Protein AF-A0ABD5XPN7-F1 (afdb_monomer_lite)

Secondary structure (DSSP, 8-state):
-------------SS-GGGSPTT-------STTSSHHHHHHHHHHH-S-SEEEEEESSS-HHHHHHHHHHHH-S-SEEEEEESSHHHH-SS-PPP-SSEEE-S-TT-HHHHHHHHHHHHHHHS----S----S------------

Organism: NCBI:txid3031998

Radius of gyration: 17.03 Å; chains: 1; bounding box: 60×30×42 Å

pLDDT: mean 75.32, std 19.34, range [30.2, 94.88]

Sequence (145 aa):
MTGDAQYGSASRTPLRPEAVPAGTNVLIAGPGLTGKREVLLDLLGAAPDPAAMLVTTKHGVDRFREGFRDRYGDERSLQFVDCVSRQRSMAVARDTAAVSHVSGPGDLTGIGILASGQAVRLVPRRRAGPRRAGSPLAVDAVDVR

Foldseek 3Di:
DDDPPPPPDDQPQPDQLVVDAAPDADDQDDDPPPCSLVNVLSSQLNFPQLEAEEEDAPDFPVVSVVVNCVPRNDSGHYAYEGQDPQCPDPDDDDDDPRYDYDVHPVPVVSCVVVVVVVVVVRPPPDDDDDDDPDDHRHHYDDPDD

Structure (mmCIF, N/CA/C/O backbone):
data_AF-A0ABD5XPN7-F1
#
_entry.id   AF-A0ABD5XPN7-F1
#
loop_
_atom_site.group_PDB
_atom_site.id
_atom_site.type_symbol
_atom_site.label_atom_id
_atom_site.label_alt_id
_atom_site.label_comp_id
_atom_site.label_asym_id
_atom_site.label_entity_id
_atom_site.label_seq_id
_atom_site.pdbx_PDB_ins_code
_atom_site.Cartn_x
_atom_site.Cartn_y
_atom_site.Cartn_z
_atom_site.occupancy
_atom_site.B_iso_or_equiv
_atom_site.auth_seq_id
_atom_site.auth_comp_id
_atom_site.auth_asym_id
_atom_site.auth_atom_id
_atom_site.pdbx_PDB_model_num
ATOM 1 N N . MET A 1 1 ? -45.560 -6.817 -14.836 1.00 37.69 1 MET A N 1
ATOM 2 C CA . MET A 1 1 ? -44.309 -7.452 -15.299 1.00 37.69 1 MET A CA 1
ATOM 3 C C . MET A 1 1 ? -43.264 -6.344 -15.369 1.00 37.69 1 MET A C 1
ATOM 5 O O . MET A 1 1 ? -43.028 -5.803 -16.433 1.00 37.69 1 MET A O 1
ATOM 9 N N . THR A 1 2 ? -42.914 -5.704 -14.253 1.00 41.16 2 THR A N 1
ATOM 10 C CA . THR A 1 2 ? -42.070 -6.174 -13.134 1.00 41.16 2 THR A CA 1
ATOM 11 C C . THR A 1 2 ? -40.646 -6.454 -13.591 1.00 41.16 2 THR A C 1
ATOM 13 O O . THR A 1 2 ? -40.400 -7.464 -14.243 1.00 41.16 2 THR A O 1
ATOM 16 N N . GLY A 1 3 ? -39.736 -5.560 -13.211 1.00 34.19 3 GLY A N 1
ATOM 17 C CA . GLY A 1 3 ? -38.304 -5.708 -13.426 1.00 34.19 3 GLY A CA 1
ATOM 18 C C . GLY A 1 3 ? -37.521 -4.451 -13.065 1.00 34.19 3 GLY A C 1
ATOM 19 O O . GLY A 1 3 ? -36.686 -4.026 -13.853 1.00 34.19 3 GLY A O 1
ATOM 20 N N . ASP A 1 4 ? -37.802 -3.847 -11.905 1.00 30.20 4 ASP A N 1
ATOM 21 C CA . ASP A 1 4 ? -36.917 -2.847 -11.303 1.00 30.20 4 ASP A CA 1
ATOM 22 C C . ASP A 1 4 ? -35.580 -3.521 -10.980 1.00 30.20 4 ASP A C 1
ATOM 24 O O . ASP A 1 4 ? -35.457 -4.269 -10.006 1.00 30.20 4 ASP A O 1
ATOM 28 N N . ALA A 1 5 ? -34.567 -3.280 -11.809 1.00 35.56 5 ALA A N 1
ATOM 29 C CA . ALA A 1 5 ? -33.194 -3.623 -11.479 1.00 35.56 5 ALA A CA 1
ATOM 30 C C . ALA A 1 5 ? -32.711 -2.645 -10.402 1.00 35.56 5 ALA A C 1
ATOM 32 O O . ALA A 1 5 ? -32.126 -1.602 -10.690 1.00 35.56 5 ALA A O 1
ATOM 33 N N . GLN A 1 6 ? -32.989 -2.979 -9.142 1.00 38.41 6 GLN A N 1
ATOM 34 C CA . GLN A 1 6 ? -32.368 -2.341 -7.991 1.00 38.41 6 GLN A CA 1
ATOM 35 C C . GLN A 1 6 ? -30.848 -2.556 -8.064 1.00 38.41 6 GLN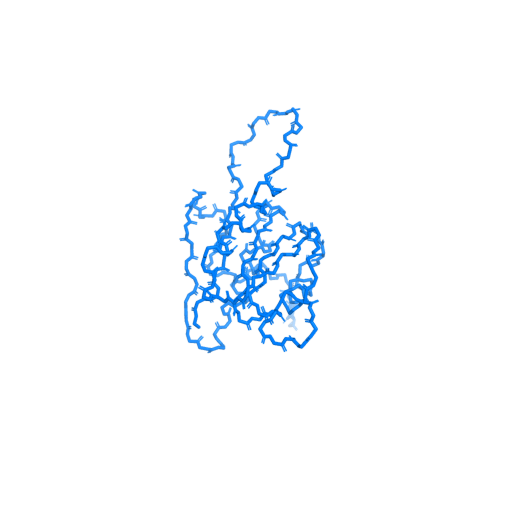 A C 1
ATOM 37 O O . GLN A 1 6 ? -30.319 -3.544 -7.561 1.00 38.41 6 GLN A O 1
ATOM 42 N N . TYR A 1 7 ? -30.122 -1.610 -8.658 1.00 37.97 7 TYR A N 1
ATOM 43 C CA . TYR A 1 7 ? -28.668 -1.482 -8.513 1.00 37.97 7 TYR A CA 1
ATOM 44 C C . TYR A 1 7 ? -28.329 -0.849 -7.154 1.00 37.97 7 TYR A C 1
ATOM 46 O O . TYR A 1 7 ? -27.625 0.148 -7.046 1.00 37.97 7 TYR A O 1
ATOM 54 N N . GLY A 1 8 ? -28.855 -1.436 -6.083 1.00 43.16 8 GLY A N 1
ATOM 55 C CA . GLY A 1 8 ? -28.336 -1.244 -4.737 1.00 43.16 8 GLY A CA 1
ATOM 56 C C . GLY A 1 8 ? -27.353 -2.369 -4.452 1.00 43.16 8 GLY A C 1
ATOM 57 O O . GLY A 1 8 ? -27.719 -3.330 -3.787 1.00 43.16 8 GLY A O 1
ATOM 58 N N . SER A 1 9 ? -26.134 -2.332 -4.997 1.00 44.41 9 SER A N 1
ATOM 59 C CA . SER A 1 9 ? -25.177 -3.410 -4.724 1.00 44.41 9 SER A CA 1
ATOM 60 C C . SER A 1 9 ? -24.257 -3.027 -3.574 1.00 44.41 9 SER A C 1
ATOM 62 O O . SER A 1 9 ? -23.273 -2.310 -3.763 1.00 44.41 9 SER A O 1
ATOM 64 N N . ALA A 1 10 ? -24.558 -3.561 -2.391 1.00 45.62 10 ALA A N 1
ATOM 65 C CA . ALA A 1 10 ? -23.551 -3.799 -1.368 1.00 45.62 10 ALA A CA 1
ATOM 66 C C . ALA A 1 10 ? -22.284 -4.393 -2.017 1.00 45.62 10 ALA A C 1
ATOM 68 O O . ALA A 1 10 ? -22.369 -5.217 -2.933 1.00 45.62 10 ALA A O 1
ATOM 69 N N . SER A 1 11 ? -21.119 -3.934 -1.569 1.00 50.28 11 SER A N 1
ATOM 70 C CA . SER A 1 11 ? -19.793 -4.360 -2.020 1.00 50.28 11 SER A CA 1
ATOM 71 C C . SER A 1 11 ? -19.716 -5.885 -2.194 1.00 50.28 11 SER A C 1
ATOM 73 O O . SER A 1 11 ? -19.881 -6.645 -1.243 1.00 50.28 11 SER A O 1
ATOM 75 N N . ARG A 1 12 ? -19.451 -6.349 -3.425 1.00 59.22 12 ARG A N 1
ATOM 76 C CA . ARG A 1 12 ? -19.258 -7.772 -3.786 1.00 59.22 12 ARG A CA 1
ATOM 77 C C . ARG A 1 12 ? -17.897 -8.314 -3.328 1.00 59.22 12 ARG A C 1
ATOM 79 O O . ARG A 1 12 ? -17.357 -9.235 -3.940 1.00 59.22 12 ARG A O 1
ATOM 86 N N . THR A 1 13 ? -17.326 -7.756 -2.269 1.00 67.19 13 THR A N 1
ATOM 87 C CA . THR A 1 13 ? -16.071 -8.250 -1.718 1.00 67.19 13 THR A CA 1
ATOM 88 C C . THR A 1 13 ? -16.301 -9.655 -1.161 1.00 67.19 13 THR A C 1
ATOM 90 O O . THR A 1 13 ? -17.234 -9.845 -0.379 1.00 67.19 13 THR A O 1
ATOM 93 N N . PRO A 1 14 ? -15.449 -10.647 -1.478 1.00 71.19 14 PRO A N 1
ATOM 94 C CA . PRO A 1 14 ? -15.531 -11.972 -0.855 1.00 71.19 14 PRO A CA 1
ATOM 95 C C . PRO A 1 14 ? -15.253 -11.939 0.658 1.00 71.19 14 PRO A C 1
ATOM 97 O O . PRO A 1 14 ? -15.474 -12.927 1.352 1.00 71.19 14 PRO A O 1
ATOM 100 N N . LEU A 1 15 ? -14.756 -10.812 1.170 1.00 77.88 15 LEU A N 1
ATOM 101 C CA . LEU A 1 15 ? -14.372 -10.599 2.555 1.00 77.88 15 LEU A CA 1
ATOM 102 C C . LEU A 1 15 ? -15.027 -9.325 3.089 1.00 77.88 15 LEU A C 1
ATOM 104 O O . LEU A 1 15 ? -14.965 -8.272 2.458 1.00 77.88 15 LEU A O 1
ATOM 108 N N . ARG A 1 16 ? -15.621 -9.422 4.278 1.00 80.94 16 ARG A N 1
ATOM 109 C CA . ARG A 1 16 ? -16.109 -8.269 5.040 1.00 80.94 16 ARG A CA 1
ATOM 110 C C . ARG A 1 16 ? -14.960 -7.718 5.890 1.00 80.94 16 ARG A C 1
ATOM 112 O O . ARG A 1 16 ? -14.472 -8.477 6.731 1.00 80.94 16 ARG A O 1
ATOM 119 N N . PRO A 1 17 ? -14.513 -6.462 5.707 1.00 77.38 17 PRO A N 1
ATOM 120 C CA . PRO A 1 17 ? -13.394 -5.909 6.474 1.00 77.38 17 PRO A CA 1
ATOM 121 C C . PRO A 1 17 ? -13.591 -6.008 7.991 1.00 77.38 17 PRO A C 1
ATOM 123 O O . PRO A 1 17 ? -12.659 -6.337 8.713 1.00 77.38 17 PRO A O 1
ATOM 126 N N . GLU A 1 18 ? -14.815 -5.795 8.473 1.00 79.94 18 GLU A N 1
ATOM 127 C CA . GLU A 1 18 ? -15.179 -5.872 9.890 1.00 79.94 18 GLU A CA 1
ATOM 128 C C . GLU A 1 18 ? -15.094 -7.285 10.492 1.00 79.94 18 GLU A C 1
ATOM 130 O O . GLU A 1 18 ? -15.034 -7.428 11.712 1.00 79.94 18 GLU A O 1
ATOM 135 N N . ALA A 1 19 ? -15.071 -8.330 9.659 1.00 83.50 19 ALA A N 1
ATOM 136 C CA . ALA A 1 19 ? -14.913 -9.713 10.104 1.00 83.50 19 ALA A CA 1
ATOM 137 C C . ALA A 1 19 ? -13.437 -10.131 10.239 1.00 83.50 19 ALA A C 1
ATOM 139 O O . ALA A 1 19 ? -13.153 -11.216 10.747 1.00 83.50 19 ALA A O 1
ATOM 140 N N . VAL A 1 20 ? -12.497 -9.295 9.786 1.00 82.56 20 VAL A N 1
ATOM 141 C CA . VAL A 1 20 ? -11.057 -9.549 9.881 1.00 82.56 20 VAL A CA 1
ATOM 142 C C . VAL A 1 20 ? -10.535 -8.968 11.202 1.00 82.56 20 VAL A C 1
ATOM 144 O O . VAL A 1 20 ? -10.637 -7.757 11.412 1.00 82.56 20 VAL A O 1
ATOM 147 N N . PRO A 1 21 ? -9.952 -9.780 12.106 1.00 83.50 21 PRO A N 1
ATOM 148 C CA . PRO A 1 21 ? -9.371 -9.265 13.340 1.00 83.50 21 PRO A CA 1
ATOM 149 C C . PRO A 1 21 ? -8.266 -8.245 13.055 1.00 83.50 21 PRO A C 1
ATOM 151 O O . PRO A 1 21 ? -7.446 -8.433 12.153 1.00 83.50 21 PRO A O 1
ATOM 154 N N . ALA A 1 22 ? -8.201 -7.177 13.847 1.00 81.50 22 ALA A N 1
ATOM 155 C CA . ALA A 1 22 ? -7.145 -6.186 13.693 1.00 81.50 22 ALA A CA 1
ATOM 156 C C . ALA A 1 22 ? -5.750 -6.814 13.879 1.00 81.50 22 ALA A C 1
ATOM 158 O O . ALA A 1 22 ? -5.551 -7.663 14.747 1.00 81.50 22 ALA A O 1
ATOM 159 N N . GLY A 1 23 ? -4.788 -6.385 13.058 1.00 81.44 23 GLY A N 1
ATOM 160 C CA . GLY A 1 23 ? -3.443 -6.970 13.014 1.00 81.44 23 GLY A CA 1
ATOM 161 C C . GLY A 1 23 ? -3.330 -8.245 12.168 1.00 81.44 23 GLY A C 1
ATOM 162 O O . GLY A 1 23 ? -2.255 -8.837 12.114 1.00 81.44 23 GLY A O 1
ATOM 163 N N . THR A 1 24 ? -4.405 -8.667 11.496 1.00 83.44 24 THR A N 1
ATOM 164 C CA . THR A 1 24 ? -4.363 -9.785 10.544 1.00 83.44 24 THR A CA 1
ATOM 165 C C . THR A 1 24 ? -3.800 -9.331 9.203 1.00 83.44 24 THR A C 1
ATOM 167 O O . THR A 1 24 ? -4.273 -8.355 8.624 1.00 83.44 24 THR A O 1
ATOM 170 N N . ASN A 1 25 ? -2.853 -10.099 8.669 1.00 84.94 25 ASN A N 1
ATOM 171 C CA . ASN A 1 25 ? -2.386 -9.942 7.295 1.00 84.94 25 ASN A CA 1
ATOM 172 C C . ASN A 1 25 ? -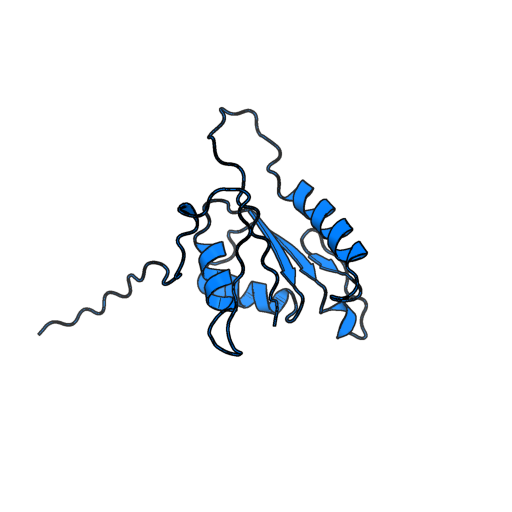3.287 -10.741 6.349 1.00 84.94 25 ASN A C 1
ATOM 174 O O . ASN A 1 25 ? -3.489 -11.940 6.547 1.00 84.94 25 ASN A O 1
ATOM 178 N N . VAL A 1 26 ? -3.806 -10.088 5.310 1.00 85.75 26 VAL A N 1
ATOM 179 C CA . VAL A 1 26 ? -4.675 -10.713 4.304 1.00 85.75 26 VAL A CA 1
ATOM 180 C C . VAL A 1 26 ? -3.934 -10.782 2.975 1.00 85.75 26 VAL A C 1
ATOM 182 O O . VAL A 1 26 ? -3.562 -9.756 2.413 1.00 85.75 26 VAL A O 1
ATOM 185 N N . LEU A 1 27 ? -3.749 -11.994 2.450 1.00 89.62 27 LEU A N 1
ATOM 186 C CA . LEU A 1 27 ? -3.163 -12.211 1.128 1.00 89.62 27 LEU A CA 1
ATOM 187 C C . LEU A 1 27 ? -4.265 -12.402 0.079 1.00 89.62 27 LEU A C 1
ATOM 189 O O . LEU A 1 27 ? -5.054 -13.342 0.167 1.00 89.62 27 LEU A O 1
ATOM 193 N N . ILE A 1 28 ? -4.276 -11.547 -0.947 1.00 86.75 28 ILE A N 1
ATOM 194 C CA . ILE A 1 28 ? -5.148 -11.685 -2.121 1.00 86.75 28 ILE A CA 1
ATOM 195 C C . ILE A 1 28 ? -4.318 -12.279 -3.259 1.00 86.75 28 ILE A C 1
ATOM 197 O O . ILE A 1 28 ? -3.463 -11.605 -3.829 1.00 86.75 28 ILE A O 1
ATOM 201 N N . ALA A 1 29 ? -4.580 -13.538 -3.607 1.00 85.50 29 ALA A N 1
ATOM 202 C CA . ALA A 1 29 ? -3.854 -14.258 -4.649 1.00 85.50 29 ALA A CA 1
ATOM 203 C C . ALA A 1 29 ? -4.806 -14.850 -5.695 1.00 85.50 29 ALA A C 1
ATOM 205 O O . ALA A 1 29 ? -5.963 -15.158 -5.416 1.00 85.50 29 ALA A O 1
ATOM 206 N N . GLY A 1 30 ? -4.307 -15.009 -6.918 1.00 86.19 30 GLY A N 1
ATOM 207 C CA . GLY A 1 30 ? -5.069 -15.535 -8.046 1.00 86.19 30 GLY A CA 1
ATOM 208 C C . GLY A 1 30 ? -4.361 -15.274 -9.378 1.00 86.19 30 GLY A C 1
ATOM 209 O O . GLY A 1 30 ? -3.414 -14.480 -9.410 1.00 86.19 30 GLY A O 1
ATOM 210 N N . PRO A 1 31 ? -4.791 -15.922 -10.473 1.00 87.00 31 PRO A N 1
ATOM 211 C CA . PRO A 1 31 ? -4.250 -15.683 -11.808 1.00 87.00 31 PRO A CA 1
ATOM 212 C C . PRO A 1 31 ? -4.298 -14.208 -12.255 1.00 87.00 31 PRO A C 1
ATOM 214 O O . PRO A 1 31 ? -4.875 -13.323 -11.615 1.00 87.00 31 PRO A O 1
ATOM 217 N N . GLY A 1 32 ? -3.654 -13.914 -13.383 1.00 83.19 32 GLY A N 1
ATOM 218 C CA . GLY A 1 32 ? -3.790 -12.606 -14.021 1.00 83.19 32 GLY A CA 1
ATOM 219 C C . GLY A 1 32 ? -5.248 -12.328 -14.394 1.00 83.19 32 GLY A C 1
ATOM 220 O O . GLY A 1 32 ? -5.974 -13.241 -14.770 1.00 83.19 32 GLY A O 1
ATOM 221 N N . LEU A 1 33 ? -5.662 -11.061 -14.304 1.00 82.06 33 LEU A N 1
ATOM 222 C CA . LEU A 1 33 ? -6.993 -10.597 -14.724 1.00 82.06 33 LEU A CA 1
ATOM 223 C C . LEU A 1 33 ? -8.183 -11.201 -13.947 1.00 82.06 33 LEU A C 1
ATOM 225 O O . LEU A 1 33 ? -9.314 -11.116 -14.409 1.00 82.06 33 LEU A O 1
ATOM 229 N N . THR A 1 34 ? -7.970 -11.749 -12.746 1.00 86.25 34 THR A N 1
ATOM 230 C CA . THR A 1 34 ? -9.058 -12.294 -11.903 1.00 86.25 34 THR A CA 1
ATOM 231 C C . THR A 1 34 ? -9.651 -11.292 -10.915 1.00 86.25 34 THR A C 1
ATOM 233 O O . THR A 1 34 ? -10.254 -11.687 -9.922 1.00 86.25 34 THR A O 1
ATOM 236 N N . GLY A 1 35 ? -9.450 -9.995 -11.132 1.00 86.56 35 GLY A N 1
ATOM 237 C CA . GLY A 1 35 ? -10.080 -8.975 -10.298 1.00 86.56 35 GLY A CA 1
ATOM 238 C C . GLY A 1 35 ? -9.407 -8.717 -8.937 1.00 86.56 35 GLY A C 1
ATOM 239 O O . GLY A 1 35 ? -10.046 -8.210 -8.018 1.00 86.56 35 GLY A O 1
ATOM 240 N N . LYS A 1 36 ? -8.134 -9.105 -8.746 1.00 88.25 36 LYS A N 1
ATOM 241 C CA . LYS A 1 36 ? -7.439 -8.963 -7.444 1.00 88.25 36 LYS A CA 1
ATOM 242 C C . LYS A 1 36 ? -7.426 -7.519 -6.939 1.00 88.25 36 LYS A C 1
ATOM 244 O O . LYS A 1 36 ? -7.571 -7.263 -5.746 1.00 88.25 36 LYS A O 1
ATOM 249 N N . ARG A 1 37 ? -7.251 -6.576 -7.863 1.00 86.44 37 ARG A N 1
ATOM 250 C CA . ARG A 1 37 ? -7.196 -5.152 -7.551 1.00 86.44 37 ARG A CA 1
ATOM 251 C C . ARG A 1 37 ? -8.562 -4.634 -7.118 1.00 86.44 37 ARG A C 1
ATOM 253 O O . ARG A 1 37 ? -8.638 -3.822 -6.212 1.00 86.44 37 ARG A O 1
ATOM 260 N N . GLU A 1 38 ? -9.623 -5.106 -7.745 1.00 87.56 38 GLU A N 1
ATOM 261 C CA . GLU A 1 38 ? -11.001 -4.770 -7.431 1.00 87.56 38 GLU A CA 1
ATOM 262 C C . GLU A 1 38 ? -11.341 -5.256 -6.021 1.00 87.56 38 GLU A C 1
ATOM 264 O O . GLU A 1 38 ? -11.851 -4.479 -5.226 1.00 87.56 38 GLU A O 1
ATOM 269 N N . VAL A 1 39 ? -10.937 -6.478 -5.652 1.00 87.56 39 VAL A N 1
ATOM 270 C CA . VAL A 1 39 ? -11.078 -6.974 -4.270 1.00 87.56 39 VAL A CA 1
ATOM 271 C C . VAL A 1 39 ? -10.325 -6.090 -3.271 1.00 87.56 39 VAL A C 1
ATOM 273 O O . VAL A 1 39 ? -10.867 -5.771 -2.215 1.00 87.56 39 VAL A O 1
ATOM 276 N N . LEU A 1 40 ? -9.098 -5.666 -3.595 1.00 87.31 40 LEU A N 1
ATOM 277 C CA . LEU A 1 40 ? -8.337 -4.735 -2.759 1.00 87.31 40 LEU A CA 1
ATOM 278 C C . LEU A 1 40 ? -9.060 -3.388 -2.598 1.00 87.31 40 LEU A C 1
ATOM 280 O O . LEU A 1 40 ? -9.210 -2.898 -1.479 1.00 87.31 40 LEU A O 1
ATOM 284 N N . LEU A 1 41 ? -9.497 -2.786 -3.708 1.00 87.31 41 LEU A N 1
ATOM 285 C CA . LEU A 1 41 ? -10.225 -1.519 -3.696 1.00 87.31 41 LEU A CA 1
ATOM 286 C C . LEU A 1 41 ? -11.511 -1.646 -2.878 1.00 87.31 41 LEU A C 1
ATOM 288 O O . LEU A 1 41 ? -11.814 -0.738 -2.110 1.00 87.31 41 LEU A O 1
ATOM 292 N N . ASP A 1 42 ? -12.217 -2.774 -2.979 1.00 86.88 42 ASP A N 1
ATOM 293 C CA . ASP A 1 42 ? -13.455 -2.998 -2.241 1.00 86.88 42 ASP A CA 1
ATOM 294 C C . ASP A 1 42 ? -13.231 -3.181 -0.742 1.00 86.88 42 ASP A C 1
ATOM 296 O O . ASP A 1 42 ? -13.980 -2.632 0.068 1.00 86.88 42 ASP A O 1
ATOM 300 N N . LEU A 1 43 ? -12.189 -3.924 -0.358 1.00 85.12 43 LEU A N 1
ATOM 301 C CA . LEU A 1 43 ? -11.777 -4.052 1.040 1.00 85.12 43 LEU A CA 1
ATOM 302 C C . LEU A 1 43 ? -11.424 -2.692 1.636 1.00 85.12 43 LEU A C 1
ATOM 304 O O . LEU A 1 43 ? -11.860 -2.370 2.740 1.00 85.12 43 LEU A O 1
ATOM 308 N N . LEU A 1 44 ? -10.665 -1.886 0.895 1.00 84.00 44 LEU A N 1
ATOM 309 C CA . LEU A 1 44 ? -10.274 -0.557 1.337 1.00 84.00 44 LEU A CA 1
ATOM 310 C C . LEU A 1 44 ? -11.475 0.392 1.405 1.00 84.00 44 LEU A C 1
ATOM 312 O O . LEU A 1 44 ? -11.627 1.120 2.380 1.00 84.00 44 LEU A O 1
ATOM 316 N N . GLY A 1 45 ? -12.345 0.369 0.396 1.00 84.69 45 GLY A N 1
ATOM 317 C CA . GLY A 1 45 ? -13.539 1.207 0.318 1.00 84.69 45 GLY A CA 1
ATOM 318 C C . GLY A 1 45 ? -14.567 0.897 1.405 1.00 84.69 45 GLY A C 1
ATOM 319 O O . GLY A 1 45 ? -15.223 1.817 1.891 1.00 84.69 45 GLY A O 1
ATOM 320 N N . ALA A 1 46 ? -14.665 -0.362 1.83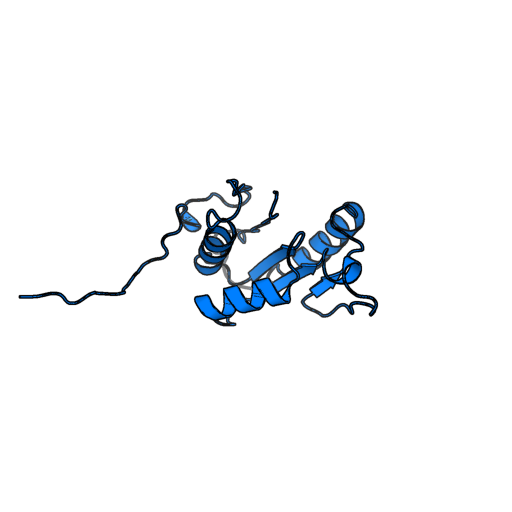9 1.00 83.38 46 ALA A N 1
ATOM 321 C CA . ALA A 1 46 ? -15.536 -0.785 2.934 1.00 83.38 46 ALA A CA 1
ATOM 322 C C . ALA A 1 46 ? -14.877 -0.699 4.327 1.00 83.38 46 ALA A C 1
ATOM 324 O O . ALA A 1 46 ? -15.565 -0.861 5.334 1.00 83.38 46 ALA A O 1
ATOM 325 N N . ALA A 1 47 ? -13.567 -0.437 4.420 1.00 80.69 47 ALA A N 1
ATOM 326 C CA . ALA A 1 47 ? -12.880 -0.354 5.705 1.00 80.69 47 ALA A CA 1
ATOM 327 C C . ALA A 1 47 ? -13.398 0.837 6.541 1.00 80.69 47 ALA A C 1
ATOM 329 O O . ALA A 1 47 ? -13.505 1.949 6.014 1.00 80.69 47 ALA A O 1
ATOM 330 N N . PRO A 1 48 ? -13.671 0.657 7.845 1.00 76.12 48 PRO A N 1
ATOM 331 C CA . PRO A 1 48 ? -14.235 1.713 8.690 1.00 76.12 48 PRO A CA 1
ATOM 332 C C . PRO A 1 48 ? -13.261 2.869 8.966 1.00 76.12 48 PRO A C 1
ATOM 334 O O . PRO A 1 48 ? -13.702 3.977 9.260 1.00 76.12 48 PRO A O 1
ATOM 337 N N . ASP A 1 49 ? -11.950 2.629 8.882 1.00 75.94 49 ASP A N 1
ATOM 338 C CA . ASP A 1 49 ? -10.931 3.669 9.043 1.00 75.94 49 ASP A CA 1
ATOM 339 C C . ASP A 1 49 ? -10.683 4.387 7.706 1.00 75.94 49 ASP A C 1
ATOM 341 O O . ASP A 1 49 ? -10.297 3.723 6.741 1.00 75.94 49 ASP A O 1
ATOM 345 N N . PR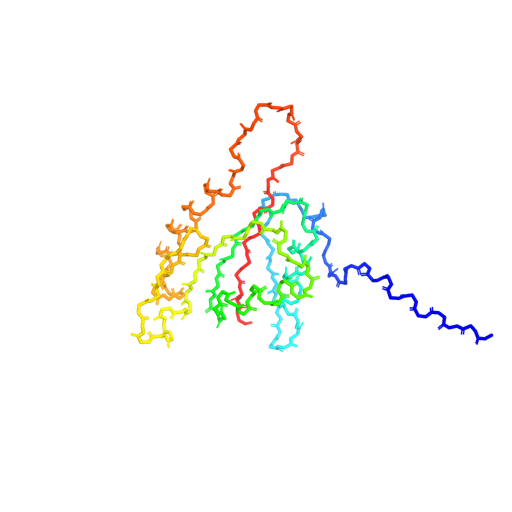O A 1 50 ? -10.878 5.717 7.610 1.00 76.94 50 PRO A N 1
ATOM 346 C CA . PRO A 1 50 ? -10.642 6.473 6.380 1.00 76.94 50 PRO A CA 1
ATOM 347 C C . PRO A 1 50 ? -9.158 6.595 5.996 1.00 76.94 50 PRO A C 1
ATOM 349 O O . PRO A 1 50 ? -8.859 7.107 4.916 1.00 76.94 50 PRO A O 1
ATOM 352 N N . ALA A 1 51 ? -8.230 6.175 6.858 1.00 83.00 51 ALA A N 1
ATOM 353 C CA . ALA A 1 51 ? -6.795 6.294 6.653 1.00 83.00 51 ALA A CA 1
ATOM 354 C C . ALA A 1 51 ? -6.174 4.955 6.219 1.00 83.00 51 ALA A C 1
ATOM 356 O O . ALA A 1 51 ? -6.413 3.918 6.833 1.00 83.00 51 ALA A O 1
ATOM 357 N N . ALA A 1 52 ? -5.343 4.970 5.173 1.00 85.38 52 ALA A N 1
ATOM 358 C CA . ALA A 1 52 ? -4.642 3.773 4.711 1.00 85.38 52 ALA A CA 1
ATOM 359 C C . ALA A 1 52 ? -3.298 4.080 4.051 1.00 85.38 52 ALA A C 1
ATOM 361 O O . ALA A 1 52 ? -3.059 5.179 3.542 1.00 85.38 52 ALA A O 1
ATOM 362 N N . MET A 1 53 ? -2.432 3.069 4.034 1.00 89.00 53 MET A N 1
ATOM 363 C CA . MET A 1 53 ? -1.181 3.082 3.288 1.00 89.00 53 MET A CA 1
ATOM 364 C C . MET A 1 53 ? -1.230 2.062 2.168 1.00 89.00 53 MET A C 1
ATOM 366 O O . MET A 1 53 ? -1.776 0.980 2.347 1.00 89.00 53 MET A O 1
ATOM 370 N N . LEU A 1 54 ? -0.592 2.377 1.049 1.00 90.12 54 LEU A N 1
ATOM 371 C CA . LEU A 1 54 ? -0.364 1.416 -0.012 1.00 90.12 54 LEU A CA 1
ATOM 372 C C . LEU A 1 54 ? 1.093 1.423 -0.464 1.00 90.12 54 LEU A C 1
ATOM 374 O O . LEU A 1 54 ? 1.661 2.475 -0.757 1.00 90.12 54 LEU A O 1
ATOM 378 N N . VAL A 1 55 ? 1.675 0.236 -0.597 1.00 92.12 55 VAL A N 1
ATOM 379 C CA . VAL A 1 55 ? 2.960 0.043 -1.270 1.00 92.12 55 VAL A CA 1
ATOM 380 C C . VAL A 1 55 ? 2.684 -0.469 -2.680 1.00 92.12 55 VAL A C 1
ATOM 382 O O . VAL A 1 55 ? 2.142 -1.557 -2.862 1.00 92.12 55 VAL A O 1
ATOM 385 N N . THR A 1 56 ? 3.035 0.307 -3.705 1.00 89.38 56 THR A N 1
ATOM 386 C CA . THR A 1 56 ? 2.748 -0.062 -5.096 1.00 89.38 56 THR A CA 1
ATOM 387 C C . THR A 1 56 ? 3.974 -0.644 -5.786 1.00 89.38 56 THR A C 1
ATOM 389 O O . THR A 1 56 ? 4.987 0.037 -5.935 1.00 89.38 56 THR A O 1
ATOM 392 N N . THR A 1 57 ? 3.870 -1.884 -6.266 1.00 87.69 57 THR A N 1
ATOM 393 C CA . THR A 1 57 ? 4.990 -2.648 -6.853 1.00 87.69 57 THR A CA 1
ATOM 394 C C . THR A 1 57 ? 4.889 -2.843 -8.369 1.00 87.69 57 THR A C 1
ATOM 396 O O . THR A 1 57 ? 5.906 -3.035 -9.033 1.00 87.69 57 THR A O 1
ATOM 399 N N . LYS A 1 58 ? 3.678 -2.784 -8.942 1.00 85.44 58 LYS A N 1
ATOM 400 C CA . LYS A 1 58 ? 3.410 -3.111 -10.3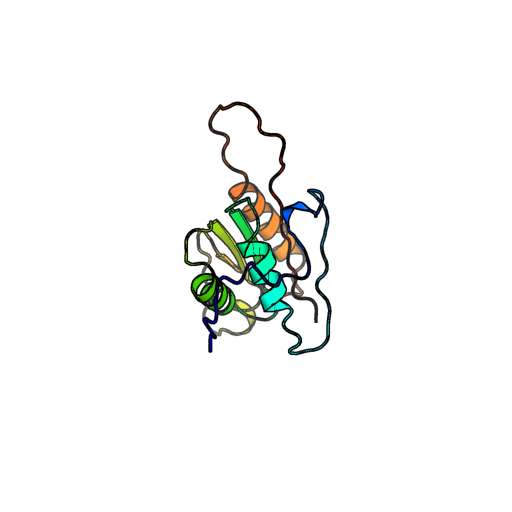60 1.00 85.44 58 LYS A CA 1
ATOM 401 C C . LYS A 1 58 ? 2.861 -1.947 -11.181 1.00 85.44 58 LYS A C 1
ATOM 403 O O . LYS A 1 58 ? 3.247 -1.742 -12.339 1.00 85.44 58 LYS A O 1
ATOM 408 N N . HIS A 1 59 ? 1.948 -1.187 -10.589 1.00 85.75 59 HIS A N 1
ATOM 409 C CA . HIS A 1 59 ? 1.327 -0.008 -11.181 1.00 85.75 59 HIS A CA 1
ATOM 410 C C . HIS A 1 59 ? 1.637 1.207 -10.314 1.00 85.75 59 HIS A C 1
ATOM 412 O O . HIS A 1 59 ? 1.623 1.080 -9.099 1.00 85.75 59 HIS A O 1
ATOM 418 N N . GLY A 1 60 ? 1.924 2.355 -10.930 1.00 85.56 60 GLY A N 1
ATOM 419 C CA . GLY A 1 60 ? 2.176 3.590 -10.187 1.00 85.56 60 GLY A CA 1
ATOM 420 C C . GLY A 1 60 ? 0.931 4.089 -9.451 1.00 85.56 60 GLY A C 1
ATOM 421 O O . GLY A 1 60 ? -0.196 3.657 -9.729 1.00 85.56 60 GLY A O 1
ATOM 422 N N . VAL A 1 61 ? 1.151 5.028 -8.535 1.00 90.56 61 VAL A N 1
ATOM 423 C CA . VAL A 1 61 ? 0.128 5.566 -7.623 1.00 90.56 61 VAL A CA 1
ATOM 424 C C . VAL A 1 61 ? -1.087 6.134 -8.352 1.00 90.56 61 VAL A C 1
ATOM 426 O O . VAL A 1 61 ? -2.218 5.887 -7.931 1.00 90.56 61 VAL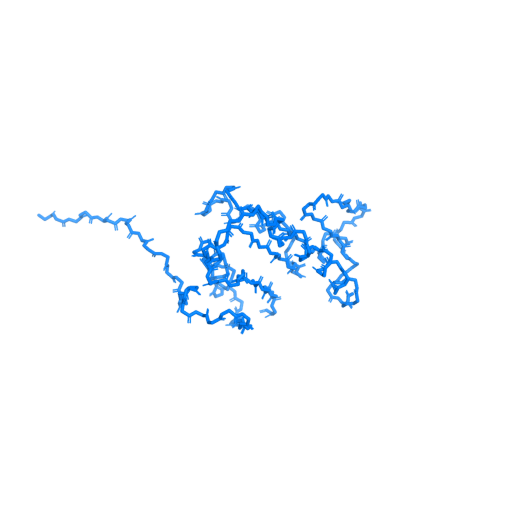 A O 1
ATOM 429 N N . ASP A 1 62 ? -0.881 6.837 -9.467 1.00 89.50 62 ASP A N 1
ATOM 430 C CA . ASP A 1 62 ? -1.966 7.492 -10.208 1.00 89.50 62 ASP A CA 1
ATOM 431 C C . ASP A 1 62 ? -3.017 6.498 -10.686 1.00 89.50 62 ASP A C 1
ATOM 433 O O . ASP A 1 62 ? -4.215 6.735 -10.539 1.00 89.50 62 ASP A O 1
ATOM 437 N N . ARG A 1 63 ? -2.567 5.326 -11.153 1.00 87.44 63 ARG A N 1
ATOM 438 C CA . ARG A 1 63 ? -3.471 4.271 -11.603 1.00 87.44 63 ARG A CA 1
ATOM 439 C C . ARG A 1 63 ? -4.374 3.827 -10.466 1.00 87.44 63 ARG A C 1
ATOM 441 O O . ARG A 1 63 ? -5.563 3.632 -10.692 1.00 87.44 63 ARG A O 1
ATOM 448 N N . PHE A 1 64 ? -3.812 3.630 -9.270 1.00 88.31 64 PHE A N 1
ATOM 449 C CA . PHE A 1 64 ? -4.574 3.238 -8.086 1.00 88.31 64 PHE A CA 1
ATOM 450 C C . PHE A 1 64 ? -5.570 4.323 -7.687 1.00 88.31 64 PHE A C 1
ATOM 452 O O . PHE A 1 64 ? -6.746 4.010 -7.525 1.00 88.31 64 PHE A O 1
ATOM 459 N N . ARG A 1 65 ? -5.108 5.575 -7.579 1.00 89.56 65 ARG A N 1
ATOM 460 C CA . ARG A 1 65 ? -5.938 6.728 -7.207 1.00 89.56 65 ARG A CA 1
ATOM 461 C C . ARG A 1 65 ? -7.132 6.895 -8.126 1.00 89.56 65 ARG A C 1
ATOM 463 O O . ARG A 1 65 ? -8.233 7.059 -7.626 1.00 89.56 65 ARG A O 1
ATOM 470 N N . GLU A 1 66 ? -6.918 6.810 -9.434 1.00 90.44 66 GLU A N 1
ATOM 471 C CA . GLU A 1 66 ? -7.991 6.870 -10.425 1.00 90.44 66 GLU A CA 1
ATOM 472 C C . GLU A 1 66 ? -9.040 5.788 -10.160 1.00 90.44 66 GLU A C 1
ATOM 474 O O . GLU A 1 66 ? -10.185 6.106 -9.865 1.00 90.44 66 GLU A O 1
ATOM 479 N N . GLY A 1 67 ? -8.631 4.516 -10.108 1.00 89.00 67 GLY A N 1
ATOM 480 C CA . GLY A 1 67 ? -9.586 3.428 -9.875 1.00 89.00 67 GLY A CA 1
ATOM 481 C C . GLY A 1 67 ? -10.252 3.449 -8.493 1.00 89.00 67 GLY A C 1
ATOM 482 O O . GLY A 1 67 ? -11.361 2.943 -8.350 1.00 89.00 67 GLY A O 1
ATOM 483 N N . PHE A 1 68 ? -9.597 4.011 -7.472 1.00 88.69 68 PHE A N 1
ATOM 484 C CA . PHE A 1 68 ? -10.214 4.200 -6.159 1.00 88.69 68 PHE A CA 1
ATOM 485 C C . PHE A 1 68 ? -11.246 5.330 -6.194 1.00 88.69 68 PHE A C 1
ATOM 487 O O . PHE A 1 68 ? -12.387 5.119 -5.791 1.00 88.69 68 PHE A O 1
ATOM 494 N N . ARG A 1 69 ? -10.870 6.500 -6.722 1.00 90.50 69 ARG A N 1
ATOM 495 C CA . ARG A 1 69 ? -11.740 7.675 -6.838 1.00 90.50 69 ARG A CA 1
ATOM 496 C C . ARG A 1 69 ? -12.978 7.380 -7.672 1.00 90.50 69 ARG A C 1
ATOM 498 O O . ARG A 1 69 ? -14.077 7.725 -7.254 1.00 90.50 69 ARG A O 1
ATOM 505 N N . ASP A 1 70 ? -12.821 6.691 -8.797 1.00 89.88 70 ASP A N 1
ATOM 506 C CA . ASP A 1 70 ? -13.938 6.345 -9.681 1.00 89.88 70 ASP A CA 1
ATOM 507 C C . ASP A 1 70 ? -14.982 5.457 -8.986 1.00 89.88 70 ASP A C 1
ATOM 509 O O . ASP A 1 70 ? -16.151 5.443 -9.367 1.00 89.88 70 ASP A O 1
ATOM 513 N N . ARG A 1 71 ? -14.571 4.714 -7.952 1.00 87.94 71 ARG A N 1
ATOM 514 C CA . ARG A 1 71 ? -15.426 3.770 -7.232 1.00 87.94 71 ARG A CA 1
ATOM 515 C C . ARG A 1 71 ? -15.938 4.290 -5.888 1.00 87.94 71 ARG A C 1
ATOM 517 O O . ARG A 1 71 ? -17.043 3.928 -5.493 1.00 87.94 71 ARG A O 1
ATOM 524 N N . TYR A 1 72 ? -15.144 5.100 -5.191 1.00 86.19 72 TYR A N 1
ATOM 525 C CA . TYR A 1 72 ? -15.377 5.500 -3.797 1.00 86.19 72 TYR A CA 1
ATOM 526 C C . TYR A 1 72 ? -15.183 7.002 -3.522 1.00 86.19 72 TYR A C 1
ATOM 528 O O . TYR A 1 72 ? -15.398 7.433 -2.392 1.00 86.19 72 TYR A O 1
ATOM 536 N N . GLY A 1 73 ? -14.789 7.805 -4.514 1.00 85.38 73 GLY A N 1
ATOM 537 C CA . GLY A 1 73 ? -14.495 9.232 -4.346 1.00 85.38 73 GLY A CA 1
ATOM 538 C C . GLY A 1 73 ? -13.157 9.526 -3.649 1.00 85.38 73 GLY A C 1
ATOM 539 O O . GLY A 1 73 ? -12.311 8.647 -3.483 1.00 85.38 73 GLY A O 1
ATOM 540 N N . ASP A 1 74 ? -12.964 10.786 -3.245 1.00 79.62 74 ASP A N 1
ATOM 541 C CA . ASP A 1 74 ? -11.690 11.320 -2.719 1.00 79.62 74 ASP A CA 1
ATOM 542 C C . ASP A 1 74 ? -11.653 11.468 -1.179 1.00 79.62 74 ASP A C 1
ATOM 544 O O . ASP A 1 74 ? -10.771 12.121 -0.625 1.00 79.62 74 ASP A O 1
ATOM 548 N N . GLU A 1 75 ? -12.595 10.866 -0.448 1.00 69.06 75 GLU A N 1
ATOM 549 C CA . GLU A 1 75 ? -12.783 11.122 0.994 1.00 69.06 75 GLU A CA 1
ATOM 550 C C . GLU A 1 75 ? -11.760 10.430 1.922 1.00 69.06 75 GLU A C 1
ATOM 552 O O . GLU A 1 75 ? -11.792 10.622 3.140 1.00 69.06 75 GLU A O 1
ATOM 557 N N . ARG A 1 76 ? -10.831 9.627 1.381 1.00 77.81 76 ARG A N 1
ATOM 558 C CA . ARG A 1 76 ? -9.854 8.860 2.175 1.00 77.81 76 ARG A CA 1
ATOM 559 C C . ARG A 1 76 ? -8.469 9.495 2.223 1.00 77.81 76 ARG A C 1
ATOM 561 O O . ARG A 1 76 ? -7.942 9.991 1.230 1.00 77.81 76 ARG A O 1
ATOM 568 N N . SER A 1 77 ? -7.825 9.381 3.384 1.00 84.44 77 SER A N 1
ATOM 569 C CA . SER A 1 77 ? -6.428 9.776 3.574 1.00 84.44 77 SER A CA 1
ATOM 570 C C . SER A 1 77 ? -5.507 8.629 3.163 1.00 84.44 77 SER A C 1
ATOM 572 O O . SER A 1 77 ? -5.253 7.705 3.938 1.00 84.44 77 SER A O 1
ATOM 574 N N . LEU A 1 78 ? -5.021 8.681 1.923 1.00 87.00 78 LEU A N 1
ATOM 575 C CA . LEU A 1 78 ? -4.170 7.643 1.342 1.00 87.00 78 LEU A CA 1
ATOM 576 C C . LEU A 1 78 ? -2.703 8.084 1.310 1.00 87.00 78 LEU A C 1
ATOM 578 O O . LEU A 1 78 ? -2.366 9.091 0.681 1.00 87.00 78 LEU A O 1
ATOM 582 N N . GLN A 1 79 ? -1.833 7.312 1.961 1.00 90.56 79 GLN A N 1
ATOM 583 C CA . GLN A 1 79 ? -0.375 7.446 1.860 1.00 90.56 79 GLN A CA 1
ATOM 584 C C . GLN A 1 79 ? 0.200 6.348 0.960 1.00 90.56 79 GLN A C 1
ATOM 586 O O . GLN A 1 79 ? -0.288 5.220 0.962 1.00 90.56 79 GLN A O 1
ATOM 591 N N . PHE A 1 80 ? 1.258 6.657 0.214 1.00 91.50 80 PHE A N 1
ATOM 592 C CA . PHE A 1 80 ? 1.830 5.753 -0.778 1.00 91.50 80 PHE A CA 1
ATOM 593 C C . PHE A 1 80 ? 3.345 5.617 -0.652 1.00 91.50 80 PHE A C 1
ATOM 595 O O . PHE A 1 80 ? 4.060 6.607 -0.473 1.00 91.50 80 PHE A O 1
ATOM 602 N N . VAL A 1 81 ? 3.823 4.391 -0.855 1.00 93.50 81 VAL A N 1
ATOM 603 C CA . VAL A 1 81 ? 5.217 4.082 -1.184 1.00 93.50 81 VAL A CA 1
ATOM 604 C C . VAL A 1 81 ? 5.254 3.539 -2.614 1.00 93.50 81 VAL A C 1
ATOM 606 O O . VAL A 1 81 ? 4.777 2.437 -2.880 1.00 93.50 81 VAL A O 1
ATOM 609 N N . ASP A 1 82 ? 5.786 4.323 -3.549 1.00 92.88 82 ASP A N 1
ATOM 610 C CA . ASP A 1 82 ? 5.801 4.006 -4.977 1.00 92.88 82 ASP A CA 1
ATOM 611 C C . ASP A 1 82 ? 7.135 3.379 -5.400 1.00 92.88 82 ASP A C 1
ATOM 613 O O . ASP A 1 82 ? 8.183 4.035 -5.404 1.00 92.88 82 ASP A O 1
ATOM 617 N N . CYS A 1 83 ? 7.087 2.103 -5.787 1.00 91.81 83 CYS A N 1
ATOM 618 C CA . CYS A 1 83 ? 8.239 1.355 -6.288 1.00 91.81 83 CYS A CA 1
ATOM 619 C C . CYS A 1 83 ? 8.384 1.395 -7.817 1.00 91.81 83 CYS A C 1
ATOM 621 O O . CYS A 1 83 ? 9.339 0.853 -8.363 1.00 91.81 83 CYS A O 1
ATOM 623 N N . VAL A 1 84 ? 7.422 1.977 -8.529 1.00 89.75 84 VAL A N 1
ATOM 624 C CA . VAL A 1 84 ? 7.262 1.856 -9.982 1.00 89.75 84 VAL A CA 1
ATOM 625 C C . VAL A 1 84 ? 7.721 3.121 -10.694 1.00 89.75 84 VAL A C 1
ATOM 627 O O . VAL A 1 84 ? 8.430 3.043 -11.700 1.00 89.75 84 VAL A O 1
ATOM 630 N N . SER A 1 85 ? 7.332 4.291 -10.189 1.00 88.38 85 SER A N 1
ATOM 631 C CA . SER A 1 85 ? 7.499 5.549 -10.925 1.00 88.38 85 SER A CA 1
ATOM 632 C C . SER A 1 85 ? 8.965 5.932 -11.148 1.00 88.38 85 SER A C 1
ATOM 634 O O . SER A 1 85 ? 9.296 6.424 -12.225 1.00 88.38 85 SER A O 1
ATOM 636 N N . ARG A 1 86 ? 9.875 5.636 -10.205 1.00 87.31 86 ARG A N 1
ATOM 637 C CA . ARG A 1 86 ? 11.324 5.856 -10.404 1.00 87.31 86 ARG A CA 1
ATOM 638 C C . ARG A 1 86 ? 11.975 4.871 -11.369 1.00 87.31 86 ARG A C 1
ATOM 640 O O . ARG A 1 86 ? 12.930 5.245 -12.033 1.00 87.31 86 ARG A O 1
ATOM 647 N N . GLN A 1 87 ? 11.465 3.645 -11.476 1.00 80.38 87 GLN A N 1
ATOM 648 C CA . GLN A 1 87 ? 12.015 2.657 -12.411 1.00 80.38 87 GLN A CA 1
ATOM 649 C C . GLN A 1 87 ? 11.641 2.949 -13.865 1.00 80.38 87 GLN A C 1
ATOM 651 O O . GLN A 1 87 ? 12.368 2.564 -14.776 1.00 80.38 87 GLN A O 1
ATOM 656 N N . ARG A 1 88 ? 10.482 3.580 -14.091 1.00 79.50 88 ARG A N 1
ATOM 657 C CA . ARG A 1 88 ? 9.921 3.784 -15.435 1.00 79.50 88 ARG A CA 1
ATOM 658 C C . ARG A 1 88 ? 10.151 5.178 -16.010 1.00 79.50 88 ARG A C 1
ATOM 660 O O . ARG A 1 88 ? 9.971 5.353 -17.211 1.00 79.50 88 ARG A O 1
ATOM 667 N N . SER A 1 89 ? 10.526 6.152 -15.186 1.00 72.38 89 SER A N 1
ATOM 668 C CA . SER A 1 89 ? 10.734 7.531 -15.631 1.00 72.38 89 SER A CA 1
ATOM 669 C C . SER A 1 89 ? 12.209 7.881 -15.765 1.00 72.38 89 SER A C 1
ATOM 671 O O . SER A 1 89 ? 13.010 7.615 -14.877 1.00 72.38 89 SER A O 1
ATOM 673 N N . MET A 1 90 ? 12.532 8.587 -16.850 1.00 61.19 90 MET A N 1
ATOM 674 C CA . MET A 1 90 ? 13.801 9.313 -17.007 1.00 61.19 90 MET A CA 1
ATOM 675 C C . MET A 1 90 ? 13.833 10.597 -16.157 1.00 61.19 90 MET A C 1
ATOM 677 O O . MET A 1 90 ? 14.895 11.151 -15.892 1.00 61.19 90 MET A O 1
ATOM 681 N N . ALA A 1 91 ? 12.661 11.082 -15.729 1.00 64.50 91 ALA A N 1
ATOM 682 C CA . ALA A 1 91 ? 12.524 12.211 -14.821 1.00 64.50 91 ALA A CA 1
ATOM 683 C C . ALA A 1 91 ? 12.587 11.756 -13.355 1.00 64.50 91 ALA A C 1
ATOM 685 O O . ALA A 1 91 ? 12.032 10.722 -12.982 1.00 64.50 91 ALA A O 1
ATOM 686 N N . VAL A 1 92 ? 13.215 12.572 -12.505 1.00 69.69 92 VAL A N 1
ATOM 687 C CA . VAL A 1 92 ? 13.283 12.320 -11.062 1.00 69.69 92 VAL A CA 1
ATOM 688 C C . VAL A 1 92 ? 11.879 12.413 -10.469 1.00 69.69 92 VAL A C 1
ATOM 690 O O . VAL A 1 92 ? 11.318 13.505 -10.359 1.00 69.69 92 VAL A O 1
ATOM 693 N N . ALA A 1 93 ? 11.319 11.272 -10.059 1.00 79.62 93 ALA A N 1
ATOM 694 C CA . ALA A 1 93 ? 10.080 11.256 -9.293 1.00 79.62 93 ALA A CA 1
ATOM 695 C C . ALA A 1 93 ? 10.291 12.009 -7.970 1.00 79.62 93 ALA A C 1
ATOM 697 O O . ALA A 1 93 ? 11.240 11.725 -7.221 1.00 79.62 93 ALA A O 1
ATOM 698 N N . ARG A 1 94 ? 9.431 13.001 -7.722 1.00 84.88 94 ARG A N 1
ATOM 699 C CA . ARG A 1 94 ? 9.500 13.881 -6.553 1.00 84.88 94 ARG A CA 1
ATOM 700 C C . ARG A 1 94 ? 8.547 13.395 -5.481 1.00 84.88 94 ARG A C 1
ATOM 702 O O . ARG A 1 94 ? 7.379 13.131 -5.756 1.00 84.88 94 ARG A O 1
ATOM 709 N N . ASP A 1 95 ? 9.051 13.329 -4.261 1.00 91.00 95 ASP A N 1
ATOM 710 C CA . ASP A 1 95 ? 8.226 12.990 -3.114 1.00 91.00 95 ASP A CA 1
ATOM 711 C C . ASP A 1 95 ? 7.241 14.121 -2.808 1.00 91.00 95 ASP A C 1
ATOM 713 O O . ASP A 1 95 ? 7.513 15.305 -3.013 1.00 91.00 95 ASP A O 1
ATOM 717 N N . THR A 1 96 ? 6.078 13.732 -2.304 1.00 91.56 96 THR A N 1
ATOM 718 C CA . THR A 1 96 ? 5.041 14.633 -1.801 1.00 91.56 96 THR A CA 1
ATOM 719 C C . THR A 1 96 ? 4.714 14.257 -0.359 1.00 91.56 96 THR A C 1
ATOM 721 O O . THR A 1 96 ? 5.221 13.268 0.171 1.00 91.56 96 THR A O 1
ATOM 724 N N . ALA A 1 97 ? 3.830 15.017 0.292 1.00 88.19 97 ALA A N 1
ATOM 725 C CA . ALA A 1 97 ? 3.354 14.649 1.624 1.00 88.19 97 ALA A CA 1
ATOM 726 C C . ALA A 1 97 ? 2.748 13.232 1.652 1.00 88.19 97 ALA A C 1
ATOM 728 O O . ALA A 1 97 ? 2.991 12.506 2.613 1.00 88.19 97 ALA A O 1
ATOM 729 N N . ALA A 1 98 ? 2.032 12.859 0.582 1.00 89.25 98 ALA A N 1
ATOM 730 C CA . ALA A 1 98 ? 1.268 11.619 0.466 1.00 89.25 98 ALA A CA 1
ATOM 731 C C . ALA A 1 98 ? 1.961 10.498 -0.325 1.00 89.25 98 ALA A C 1
ATOM 733 O O . ALA A 1 98 ? 1.462 9.379 -0.336 1.00 89.25 98 ALA A O 1
ATOM 734 N N . VAL A 1 99 ? 3.064 10.777 -1.025 1.00 93.06 99 VAL A N 1
ATOM 735 C CA . VAL A 1 99 ? 3.738 9.803 -1.898 1.00 93.06 99 VAL A CA 1
ATOM 736 C C . VAL A 1 99 ? 5.239 9.875 -1.680 1.00 93.06 99 VAL A C 1
ATOM 738 O O . VAL A 1 99 ? 5.838 10.934 -1.860 1.00 93.06 99 VAL A O 1
ATOM 741 N N . SER A 1 100 ? 5.844 8.747 -1.332 1.00 94.25 100 SER A N 1
ATOM 742 C CA . SER A 1 100 ? 7.293 8.580 -1.235 1.00 94.25 100 SER A CA 1
ATOM 743 C C . SER A 1 100 ? 7.760 7.537 -2.240 1.00 94.25 100 SER A C 1
ATOM 745 O O . SER A 1 100 ? 7.093 6.523 -2.417 1.00 94.25 100 SER A O 1
ATOM 747 N N . HIS A 1 101 ? 8.895 7.760 -2.893 1.00 94.31 101 HIS A N 1
ATOM 748 C CA . HIS A 1 101 ? 9.390 6.866 -3.938 1.00 94.31 101 HIS A CA 1
ATOM 749 C C . HIS A 1 101 ? 10.611 6.072 -3.481 1.00 94.31 101 HIS A C 1
ATOM 751 O O . HIS A 1 101 ? 11.554 6.635 -2.920 1.00 94.31 101 HIS A O 1
ATOM 757 N N . VAL A 1 102 ? 10.646 4.787 -3.823 1.00 94.06 102 VAL A N 1
ATOM 758 C CA . VAL A 1 102 ? 11.841 3.934 -3.695 1.00 94.06 102 VAL A CA 1
ATOM 759 C C . VAL A 1 102 ? 12.441 3.645 -5.065 1.00 94.06 102 VAL A C 1
ATOM 761 O O . VAL A 1 102 ? 11.856 3.968 -6.100 1.00 94.06 102 VAL A O 1
ATOM 764 N N . SER A 1 103 ? 13.638 3.063 -5.084 1.00 91.00 103 SER A N 1
ATOM 765 C CA . SER A 1 103 ? 14.329 2.730 -6.335 1.00 91.00 103 SER A CA 1
ATOM 766 C C . SER A 1 103 ? 13.678 1.570 -7.101 1.00 91.00 103 SER A C 1
ATOM 768 O O . SER A 1 103 ? 13.854 1.458 -8.313 1.00 91.00 103 SER A O 1
ATOM 770 N N . GLY A 1 104 ? 12.901 0.723 -6.422 1.00 90.50 104 GLY A N 1
ATOM 771 C CA . GLY A 1 104 ? 12.203 -0.411 -7.017 1.00 90.50 104 GLY A CA 1
ATOM 772 C C . GLY A 1 104 ? 11.635 -1.370 -5.971 1.00 90.50 104 GLY A C 1
ATOM 773 O O . GLY A 1 104 ? 11.915 -1.214 -4.786 1.00 90.50 104 GLY A O 1
ATOM 774 N N . PRO A 1 105 ? 10.891 -2.413 -6.378 1.00 88.81 105 PRO A N 1
ATOM 775 C CA . PRO A 1 105 ? 10.352 -3.413 -5.451 1.00 88.81 105 PRO A CA 1
ATOM 776 C C . PRO A 1 105 ? 11.438 -4.276 -4.781 1.00 88.81 105 PRO A C 1
ATOM 778 O O . PRO A 1 105 ? 11.170 -4.922 -3.775 1.00 88.81 105 PRO A O 1
ATOM 781 N N . GLY A 1 106 ? 12.663 -4.293 -5.323 1.00 91.50 106 GLY A N 1
ATOM 782 C CA . GLY A 1 106 ? 13.821 -4.940 -4.694 1.00 91.50 106 GLY A CA 1
ATOM 783 C C . GLY A 1 106 ? 14.458 -4.125 -3.560 1.00 91.50 106 GLY A C 1
ATOM 784 O O . GLY A 1 106 ? 15.280 -4.657 -2.820 1.00 91.50 106 GLY A O 1
ATOM 785 N N . ASP A 1 107 ? 14.079 -2.855 -3.400 1.00 92.75 107 ASP A N 1
ATOM 786 C CA . ASP A 1 107 ? 14.581 -1.947 -2.364 1.00 92.75 107 ASP A CA 1
ATOM 787 C C . ASP A 1 107 ? 13.836 -2.155 -1.040 1.00 92.75 107 ASP A C 1
ATOM 789 O O . ASP A 1 107 ? 13.127 -1.281 -0.542 1.00 92.75 107 ASP A O 1
ATOM 793 N N . LEU A 1 108 ? 13.949 -3.362 -0.481 1.00 93.50 108 LEU A N 1
ATOM 794 C CA . LEU A 1 108 ? 13.197 -3.763 0.711 1.00 93.50 108 LEU A CA 1
ATOM 795 C C . LEU A 1 108 ? 13.496 -2.860 1.917 1.00 93.50 108 LEU A C 1
ATOM 797 O O . LEU A 1 108 ? 12.597 -2.549 2.698 1.00 93.50 108 LEU A O 1
ATOM 801 N N . THR A 1 109 ? 14.740 -2.394 2.043 1.00 94.88 109 THR A N 1
ATOM 802 C CA . THR A 1 109 ? 15.146 -1.456 3.097 1.00 94.88 109 THR A CA 1
ATOM 803 C C . THR A 1 109 ? 14.486 -0.092 2.908 1.00 94.88 109 THR A C 1
ATOM 805 O O . THR A 1 109 ? 13.910 0.439 3.859 1.00 94.88 109 THR A O 1
ATOM 808 N N . GLY A 1 110 ? 14.517 0.466 1.692 1.00 94.38 110 GLY A N 1
ATOM 809 C CA . GLY A 1 110 ? 13.845 1.725 1.379 1.00 94.38 110 GLY A CA 1
ATOM 810 C C . GLY A 1 110 ? 12.337 1.641 1.602 1.00 94.38 110 GLY A C 1
ATOM 811 O O . GLY A 1 110 ? 11.755 2.544 2.207 1.00 94.38 110 GLY A O 1
ATOM 812 N N . ILE A 1 111 ? 11.719 0.524 1.201 1.00 93.31 111 ILE A N 1
ATOM 813 C CA . ILE A 1 111 ? 10.297 0.249 1.440 1.00 93.31 111 ILE A CA 1
ATOM 814 C C . ILE A 1 111 ? 10.008 0.247 2.941 1.00 93.31 111 ILE A C 1
ATOM 816 O O . ILE A 1 111 ? 9.114 0.964 3.380 1.00 93.31 111 ILE A O 1
ATOM 820 N N . GLY A 1 112 ? 10.782 -0.492 3.741 1.00 91.19 112 GLY A N 1
ATOM 821 C CA . GLY A 1 112 ? 10.573 -0.582 5.187 1.00 91.19 112 GLY A CA 1
ATOM 822 C C . GLY A 1 112 ? 10.704 0.764 5.904 1.00 91.19 112 GLY A C 1
ATOM 823 O O . GLY A 1 112 ? 9.857 1.111 6.731 1.00 91.19 112 GLY A O 1
ATOM 824 N N . ILE A 1 113 ? 11.727 1.555 5.564 1.00 94.75 113 ILE A N 1
ATOM 825 C CA . ILE A 1 113 ? 11.950 2.884 6.154 1.00 94.75 113 ILE A CA 1
ATOM 826 C C . ILE A 1 113 ? 10.796 3.831 5.806 1.00 94.75 113 ILE A C 1
ATOM 828 O O . ILE A 1 113 ? 10.238 4.479 6.696 1.00 94.75 113 ILE A O 1
ATOM 832 N N . LEU A 1 114 ? 10.413 3.906 4.527 1.00 94.06 114 LEU A N 1
ATOM 833 C CA . LEU A 1 114 ? 9.357 4.815 4.081 1.00 94.06 114 LEU A CA 1
ATOM 834 C C . LEU A 1 114 ? 7.977 4.382 4.572 1.00 94.06 114 LEU A C 1
ATOM 836 O O . LEU A 1 114 ? 7.228 5.231 5.054 1.00 94.06 114 LEU A O 1
ATOM 840 N N . ALA A 1 115 ? 7.661 3.087 4.529 1.00 90.31 115 ALA A N 1
ATOM 841 C CA . ALA A 1 115 ? 6.421 2.559 5.085 1.00 90.31 115 ALA A CA 1
ATOM 842 C C . ALA A 1 115 ? 6.329 2.873 6.584 1.00 90.31 115 ALA A C 1
ATOM 844 O O . ALA A 1 115 ? 5.335 3.430 7.038 1.00 90.31 115 ALA A O 1
ATOM 845 N N . SER A 1 116 ? 7.396 2.651 7.355 1.00 88.81 116 SER A N 1
ATOM 846 C CA . SER A 1 116 ? 7.412 3.006 8.782 1.00 88.81 116 SER A CA 1
ATOM 847 C C . SER A 1 116 ? 7.162 4.503 9.006 1.00 88.81 116 SER A C 1
ATOM 849 O O . SER A 1 116 ? 6.340 4.886 9.841 1.00 88.81 116 SER A O 1
ATOM 851 N N . GLY A 1 117 ? 7.818 5.364 8.223 1.00 88.94 117 GLY A N 1
ATOM 852 C CA . GLY A 1 117 ? 7.622 6.812 8.292 1.00 88.94 117 GLY A CA 1
ATOM 853 C C . GLY A 1 117 ? 6.194 7.251 7.947 1.00 88.94 117 GLY A C 1
ATOM 854 O O . GLY A 1 117 ? 5.638 8.120 8.621 1.00 88.94 117 GLY A O 1
ATOM 855 N N . GLN A 1 118 ? 5.580 6.639 6.932 1.00 84.75 118 GLN A N 1
ATOM 856 C CA . GLN A 1 118 ? 4.201 6.914 6.525 1.00 84.75 118 GLN A CA 1
ATOM 857 C C . GLN A 1 118 ? 3.180 6.374 7.539 1.00 84.75 118 GLN A C 1
ATOM 859 O O . GLN A 1 118 ? 2.162 7.018 7.794 1.00 84.75 118 GLN A O 1
ATOM 864 N N . ALA A 1 119 ? 3.466 5.245 8.194 1.00 83.12 119 ALA A N 1
ATOM 865 C CA . ALA A 1 119 ? 2.569 4.641 9.181 1.00 83.12 119 ALA A CA 1
ATOM 866 C C . ALA A 1 119 ? 2.384 5.573 10.381 1.00 83.12 119 ALA A C 1
ATOM 868 O O . ALA A 1 119 ? 1.264 5.808 10.829 1.00 83.12 119 ALA A O 1
ATOM 869 N N . VAL A 1 120 ? 3.474 6.191 10.846 1.00 81.69 120 VAL A N 1
ATOM 870 C CA . VAL A 1 120 ? 3.440 7.183 11.932 1.00 81.69 120 VAL A CA 1
ATOM 871 C C . VAL A 1 120 ? 2.578 8.401 11.574 1.00 81.69 120 VAL A C 1
ATOM 873 O O . VAL A 1 120 ? 1.980 9.006 12.462 1.00 81.69 120 VAL A O 1
ATOM 876 N N . ARG A 1 121 ? 2.483 8.761 10.288 1.00 75.62 121 ARG A N 1
ATOM 877 C CA . ARG A 1 121 ? 1.645 9.876 9.811 1.00 75.62 121 ARG A CA 1
ATOM 878 C C . ARG A 1 121 ? 0.163 9.514 9.735 1.00 75.62 121 ARG A C 1
ATOM 880 O O . ARG A 1 121 ? -0.671 10.402 9.882 1.00 75.62 121 ARG A O 1
ATOM 887 N N . LEU A 1 122 ? -0.147 8.237 9.511 1.00 73.75 122 LEU A N 1
ATOM 888 C CA . LEU A 1 122 ? -1.513 7.716 9.440 1.00 73.75 122 LEU A CA 1
ATOM 889 C C . LEU A 1 122 ? -2.156 7.534 10.812 1.00 73.75 122 LEU A C 1
ATOM 891 O O . LEU A 1 122 ? -3.374 7.644 10.921 1.00 73.75 122 LEU A O 1
ATOM 895 N N . VAL A 1 123 ? -1.365 7.291 11.861 1.00 67.31 123 VAL A N 1
ATOM 896 C CA . VAL A 1 123 ? -1.895 7.218 13.227 1.00 67.31 123 VAL A CA 1
ATOM 897 C C . VAL A 1 123 ? -2.547 8.563 13.568 1.00 67.31 123 VAL A C 1
ATOM 899 O O . VAL A 1 123 ? -1.847 9.581 13.611 1.00 67.31 123 VAL A O 1
ATOM 902 N N . PRO A 1 124 ? -3.865 8.604 13.852 1.00 58.97 124 PRO A N 1
ATOM 903 C CA . PRO A 1 124 ? -4.526 9.843 14.223 1.00 58.97 124 PRO A CA 1
ATOM 904 C C . PRO A 1 124 ? -3.792 10.464 15.411 1.00 58.97 124 PRO A C 1
ATOM 906 O O . PRO A 1 124 ? -3.652 9.832 16.465 1.00 58.97 124 PRO A O 1
ATOM 909 N N . ARG A 1 125 ? -3.326 11.713 15.271 1.00 49.94 125 ARG A N 1
ATOM 910 C CA . ARG A 1 125 ? -2.873 12.497 16.425 1.00 49.94 125 ARG A CA 1
ATOM 911 C C . ARG A 1 125 ? -4.075 12.648 17.347 1.00 49.94 125 ARG A C 1
ATOM 913 O O . ARG A 1 125 ? -4.974 13.435 17.070 1.00 49.94 125 ARG A O 1
ATOM 920 N N . ARG A 1 126 ? -4.126 11.816 18.390 1.00 43.22 126 ARG A N 1
ATOM 921 C CA . ARG A 1 126 ? -5.244 11.704 19.332 1.00 43.22 126 ARG A CA 1
ATOM 922 C C . ARG A 1 126 ? -5.696 13.101 19.777 1.00 43.22 126 ARG A C 1
ATOM 924 O O . ARG A 1 126 ? -5.009 13.738 20.570 1.00 43.22 126 ARG A O 1
ATOM 931 N N . ARG A 1 127 ? -6.871 13.560 19.332 1.00 43.09 127 ARG A N 1
ATOM 932 C CA . ARG A 1 127 ? -7.643 14.518 20.135 1.00 43.09 127 ARG A CA 1
ATOM 933 C C . ARG A 1 127 ? -8.114 13.762 21.375 1.00 43.09 127 ARG A C 1
ATOM 935 O O . ARG A 1 127 ? -8.612 12.644 21.257 1.00 43.09 127 ARG A O 1
ATOM 942 N N . ALA A 1 128 ? -7.891 14.339 22.552 1.00 38.62 128 ALA A N 1
ATOM 943 C CA . ALA A 1 128 ? -8.313 13.771 23.826 1.00 38.62 128 ALA A CA 1
ATOM 944 C C . ALA A 1 128 ? -9.826 13.478 23.794 1.00 38.62 128 ALA A C 1
ATOM 946 O O . ALA A 1 128 ? -10.640 14.392 23.724 1.00 38.62 128 ALA A O 1
ATOM 947 N N . GLY A 1 129 ? -10.192 12.197 23.790 1.00 46.88 129 GLY A N 1
ATOM 948 C CA . GLY A 1 129 ? -11.569 11.713 23.746 1.00 46.88 129 GLY A CA 1
ATOM 949 C C . GLY A 1 129 ? -11.626 10.222 24.106 1.00 46.88 129 GLY A C 1
ATOM 950 O O . GLY A 1 129 ? -10.609 9.528 23.979 1.00 46.88 129 GLY A O 1
ATOM 951 N N . PRO A 1 130 ? -12.767 9.724 24.618 1.00 39.16 130 PRO A N 1
ATOM 952 C CA . PRO A 1 130 ? -12.863 8.390 25.199 1.00 39.16 130 PRO A CA 1
ATOM 953 C C . PRO A 1 130 ? -12.620 7.295 24.156 1.00 39.16 130 PRO A C 1
ATOM 955 O O . PRO A 1 130 ? -13.079 7.360 23.016 1.00 39.16 130 PRO A O 1
ATOM 958 N N . ARG A 1 131 ? -11.854 6.281 24.570 1.00 45.22 131 ARG A N 1
ATOM 959 C CA . ARG A 1 131 ? -11.377 5.174 23.736 1.00 45.22 131 ARG A CA 1
ATOM 960 C C . ARG A 1 131 ? -12.560 4.363 23.195 1.00 45.22 131 ARG A C 1
ATOM 962 O O . ARG A 1 131 ? -13.193 3.642 23.959 1.00 45.22 131 ARG A O 1
ATOM 969 N N . ARG A 1 132 ? -12.809 4.397 21.882 1.00 45.94 132 ARG A N 1
ATOM 970 C CA . ARG A 1 132 ? -13.464 3.264 21.213 1.00 45.94 132 ARG A CA 1
ATOM 971 C C . ARG A 1 132 ? -12.392 2.215 20.926 1.00 45.94 132 ARG A C 1
ATOM 973 O O . ARG A 1 132 ? -11.344 2.530 20.368 1.00 45.94 132 ARG A O 1
ATOM 980 N N . ALA A 1 133 ? -12.621 1.000 21.409 1.00 43.78 133 ALA A N 1
ATOM 981 C CA . ALA A 1 133 ? -11.736 -0.137 21.221 1.00 43.78 133 ALA A CA 1
ATOM 982 C C . ALA A 1 133 ? -11.814 -0.599 19.760 1.00 43.78 133 ALA A C 1
ATOM 984 O O . ALA A 1 133 ? -12.742 -1.292 19.364 1.00 43.78 133 ALA A O 1
ATOM 985 N N . GLY A 1 134 ? -10.861 -0.156 18.954 1.00 42.91 134 GLY A N 1
ATOM 986 C CA . GLY A 1 134 ? -10.661 -0.606 17.585 1.00 42.91 134 GLY A CA 1
ATOM 987 C C . GLY A 1 134 ? -9.351 -0.008 17.108 1.00 42.91 134 GLY A C 1
ATOM 988 O O . GLY A 1 134 ? -9.261 1.202 16.916 1.00 42.91 134 GLY A O 1
ATOM 989 N N . SER A 1 135 ? -8.296 -0.816 17.040 1.00 42.47 135 SER A N 1
ATOM 990 C CA . SER A 1 135 ? -7.048 -0.388 16.411 1.00 42.47 135 SER A CA 1
ATOM 991 C C . SER A 1 135 ? -7.292 -0.147 14.919 1.00 42.47 135 SER A C 1
ATOM 993 O O . SER A 1 135 ? -8.091 -0.879 14.330 1.00 42.47 135 SER A O 1
ATOM 995 N N . PRO A 1 136 ? -6.621 0.847 14.312 1.00 44.56 136 PRO A N 1
ATOM 996 C CA . PRO A 1 136 ? -6.729 1.090 12.881 1.00 44.56 136 PRO A CA 1
ATOM 997 C C . PRO A 1 136 ? -6.364 -0.189 12.122 1.00 44.56 136 PRO A C 1
ATOM 999 O O . PRO A 1 136 ? -5.395 -0.877 12.462 1.00 44.56 136 PRO A O 1
ATOM 1002 N N . LEU A 1 137 ? -7.175 -0.531 11.124 1.00 40.47 137 LEU A N 1
ATOM 1003 C CA . LEU A 1 137 ? -6.885 -1.618 10.203 1.00 40.47 137 LEU A CA 1
ATOM 1004 C C . LEU A 1 137 ? -5.721 -1.151 9.321 1.00 40.47 137 LEU A C 1
ATOM 1006 O O . LEU A 1 137 ? -5.918 -0.404 8.367 1.00 40.47 137 LEU A O 1
ATOM 1010 N N . ALA A 1 138 ? -4.498 -1.559 9.652 1.00 41.91 138 ALA A N 1
ATOM 1011 C CA . ALA A 1 138 ? -3.375 -1.416 8.739 1.00 41.91 138 ALA A CA 1
ATOM 1012 C C . ALA A 1 138 ? -3.574 -2.421 7.598 1.00 41.91 138 ALA A C 1
ATOM 1014 O O . ALA A 1 138 ? -3.227 -3.593 7.722 1.00 41.91 138 ALA A O 1
ATOM 1015 N N . VAL A 1 139 ? -4.203 -1.980 6.510 1.00 43.69 139 VAL A N 1
ATOM 1016 C CA . VAL A 1 139 ? -4.275 -2.766 5.278 1.00 43.69 139 VAL A CA 1
ATOM 1017 C C . VAL A 1 139 ? -2.934 -2.609 4.574 1.00 43.69 139 VAL A C 1
ATOM 1019 O O . VAL A 1 139 ? -2.709 -1.613 3.895 1.00 43.69 139 VAL A O 1
ATOM 1022 N N . ASP A 1 140 ? -2.032 -3.569 4.764 1.00 40.72 140 ASP A N 1
ATOM 1023 C CA . ASP A 1 140 ? -0.860 -3.708 3.904 1.00 40.72 140 ASP A CA 1
ATOM 1024 C C . ASP A 1 140 ? -1.254 -4.574 2.708 1.00 40.72 140 ASP A C 1
ATOM 1026 O O . ASP A 1 140 ? -1.456 -5.784 2.822 1.00 40.72 140 ASP A O 1
ATOM 1030 N N . ALA A 1 141 ? -1.459 -3.930 1.566 1.00 43.03 141 ALA A N 1
ATOM 1031 C CA . ALA A 1 141 ? -1.780 -4.617 0.334 1.00 43.03 141 ALA A CA 1
ATOM 1032 C C . ALA A 1 141 ? -0.573 -4.603 -0.587 1.00 43.03 141 ALA A C 1
ATOM 1034 O O . ALA A 1 141 ? -0.334 -3.649 -1.328 1.00 43.03 141 ALA A O 1
ATOM 1035 N N . VAL A 1 142 ? 0.161 -5.707 -0.561 1.00 43.22 142 VAL A N 1
ATOM 1036 C CA . VAL A 1 142 ? 1.201 -5.975 -1.542 1.00 43.22 142 VAL A CA 1
ATOM 1037 C C . VAL A 1 142 ? 0.554 -6.734 -2.699 1.00 43.22 142 VAL A C 1
ATOM 1039 O O . VAL A 1 142 ? 0.086 -7.859 -2.537 1.00 43.22 142 VAL A O 1
ATOM 1042 N N . ASP A 1 143 ? 0.511 -6.118 -3.882 1.00 42.91 143 ASP A N 1
ATOM 1043 C CA . ASP A 1 143 ? 0.190 -6.825 -5.127 1.00 42.91 143 ASP A CA 1
ATOM 1044 C C . ASP A 1 143 ? 1.349 -7.790 -5.430 1.00 42.91 143 ASP A C 1
ATOM 1046 O O . ASP A 1 143 ? 2.407 -7.380 -5.922 1.00 42.91 143 ASP A O 1
ATOM 1050 N N . VAL A 1 144 ? 1.188 -9.065 -5.054 1.00 31.44 144 VAL A N 1
ATOM 1051 C CA . VAL A 1 144 ? 2.172 -10.125 -5.303 1.00 31.44 144 VAL A CA 1
ATOM 1052 C C . VAL A 1 144 ? 1.654 -11.059 -6.405 1.00 31.44 144 VAL A C 1
ATOM 1054 O O . VAL A 1 144 ? 0.766 -11.876 -6.175 1.00 31.44 144 VAL A O 1
ATOM 1057 N N . ARG A 1 145 ? 2.296 -10.947 -7.578 1.00 35.56 145 ARG A N 1
ATOM 1058 C CA . ARG A 1 145 ? 2.145 -11.728 -8.830 1.00 35.56 145 ARG A CA 1
ATOM 1059 C C . ARG A 1 145 ? 0.836 -11.540 -9.627 1.00 35.56 145 ARG A C 1
ATOM 1061 O O . ARG A 1 145 ? -0.243 -12.065 -9.274 1.00 35.56 145 ARG A O 1
#